Protein AF-A0A926XUM8-F1 (afdb_monomer)

Sequence (161 aa):
MNTAKTIRQPYFLLLAALLAAASFSLGKSAKSSEAIYFVIKPSISKEVLNTVANRLKEKNIRVTYQQLIFKSGQLMSIKARIEVATPGKPIRTYALEETSQAESFKPLVFYSLSDGERTGFVKGVGEDMTRSEKRIVNENLVGLLIEGSGSREVIGSWQSN

Foldseek 3Di:
DDDDDDDDDDDDDDDDDDDPDPPPPPPPPVQQWKKKKFKAAQQAAPVLVVVLQVVVVVLQKHKDWPDFDHDPNTTFWTWIKIWHDAPPDDIDIDIDTDGDDPSDFAIKMWMATRSNPDTDIDRHDDPPDDPVRNCCNPPWANHMWMDGDPDIDGRDTDDDD

Solvent-accessible surface area (backbone atoms only — not comparable to full-atom values): 9732 Å² total; per-residue (Å²): 135,89,78,90,81,90,81,82,87,79,91,76,91,78,90,78,84,79,82,81,77,78,81,71,74,72,84,62,81,71,72,55,52,40,34,37,40,42,33,49,40,42,77,36,49,72,68,50,53,53,53,43,34,55,57,34,44,80,68,41,28,45,63,46,77,78,41,81,41,70,55,97,75,28,47,41,31,42,30,33,39,39,38,39,59,36,92,98,53,79,70,46,76,44,82,46,75,51,68,40,67,88,86,53,62,71,38,38,29,38,39,30,29,59,70,53,75,52,61,53,76,35,82,36,77,60,85,90,52,52,75,67,54,46,45,47,54,70,76,40,46,35,26,32,38,40,40,40,80,92,47,78,49,73,45,48,66,64,78,82,129

Structure (mmCIF, N/CA/C/O backbone):
data_AF-A0A926XUM8-F1
#
_entry.id   AF-A0A926XUM8-F1
#
loop_
_atom_site.group_PDB
_atom_site.id
_atom_site.type_symbol
_atom_site.label_atom_id
_atom_site.label_alt_id
_atom_site.label_comp_id
_atom_site.label_asym_id
_atom_site.label_entity_id
_atom_site.label_seq_id
_atom_site.pdbx_PDB_ins_code
_atom_site.Cartn_x
_atom_site.Cartn_y
_atom_site.Cartn_z
_atom_site.occupancy
_atom_site.B_iso_or_equiv
_atom_site.auth_seq_id
_atom_site.auth_comp_id
_atom_site.auth_asym_id
_atom_site.auth_atom_id
_atom_site.pdbx_PDB_model_num
ATOM 1 N N . MET A 1 1 ? -39.735 -23.391 93.190 1.00 36.44 1 MET A N 1
ATOM 2 C CA . MET A 1 1 ? -38.449 -23.227 93.899 1.00 36.44 1 MET A CA 1
ATOM 3 C C . MET A 1 1 ? -37.323 -23.275 92.880 1.00 36.44 1 MET A C 1
ATOM 5 O O . MET A 1 1 ? -37.304 -24.211 92.096 1.00 36.44 1 MET A O 1
ATOM 9 N N . ASN A 1 2 ? -36.441 -22.270 92.950 1.00 41.69 2 ASN A N 1
ATOM 10 C CA . ASN A 1 2 ? -35.102 -22.145 92.349 1.00 41.69 2 ASN A CA 1
ATOM 11 C C . ASN A 1 2 ? -35.004 -21.969 90.824 1.00 41.69 2 ASN A C 1
ATOM 13 O O . ASN A 1 2 ? -35.561 -22.754 90.075 1.00 41.69 2 ASN A O 1
ATOM 17 N N . THR A 1 3 ? -34.208 -21.067 90.255 1.00 44.28 3 THR A N 1
ATOM 18 C CA . THR A 1 3 ? -33.719 -19.713 90.584 1.00 44.28 3 THR A CA 1
ATOM 19 C C . THR A 1 3 ? -33.028 -19.246 89.301 1.00 44.28 3 THR A C 1
ATOM 21 O O . THR A 1 3 ? -32.406 -20.040 88.597 1.00 44.28 3 THR A O 1
ATOM 24 N N . ALA A 1 4 ? -33.137 -17.957 88.998 1.00 47.84 4 ALA A N 1
ATOM 25 C CA . ALA A 1 4 ? -32.471 -17.303 87.881 1.00 47.84 4 ALA A CA 1
ATOM 26 C C . ALA A 1 4 ? -30.940 -17.483 87.899 1.00 47.84 4 ALA A C 1
ATOM 28 O O . ALA A 1 4 ? -30.322 -17.485 88.965 1.00 47.84 4 ALA A O 1
ATOM 29 N N . LYS A 1 5 ? -30.319 -17.501 86.713 1.00 47.91 5 LYS A N 1
ATOM 30 C CA . LYS A 1 5 ? -28.923 -17.076 86.551 1.00 47.91 5 LYS A CA 1
ATOM 31 C C . LYS A 1 5 ? -28.688 -16.426 85.186 1.00 47.91 5 LYS A C 1
ATOM 33 O O . LYS A 1 5 ? -28.378 -17.070 84.193 1.00 47.91 5 LYS A O 1
ATOM 38 N N . THR A 1 6 ? -28.819 -15.107 85.195 1.00 51.22 6 THR A N 1
ATOM 39 C CA . THR A 1 6 ? -28.157 -14.166 84.288 1.00 51.22 6 THR A CA 1
ATOM 40 C C . THR A 1 6 ? -26.654 -14.200 84.564 1.00 51.22 6 THR A C 1
ATOM 42 O O . THR A 1 6 ? -26.292 -13.987 85.715 1.00 51.22 6 THR A O 1
ATOM 45 N N . ILE A 1 7 ? -25.784 -14.377 83.559 1.00 59.47 7 ILE A N 1
ATOM 46 C CA . ILE A 1 7 ? -24.395 -13.867 83.572 1.00 59.47 7 ILE A CA 1
ATOM 47 C C . ILE A 1 7 ? -23.933 -13.555 82.128 1.00 59.47 7 ILE A C 1
ATOM 49 O O . ILE A 1 7 ? -23.693 -14.443 81.322 1.00 59.47 7 ILE A O 1
ATOM 53 N N . ARG A 1 8 ? -23.845 -12.244 81.865 1.00 46.66 8 ARG A N 1
ATOM 54 C CA . ARG A 1 8 ? -22.736 -11.455 81.287 1.00 46.66 8 ARG A CA 1
ATOM 55 C C . ARG A 1 8 ? -22.054 -11.928 79.994 1.00 46.66 8 ARG A C 1
ATOM 57 O O . ARG A 1 8 ? -21.208 -12.814 79.999 1.00 46.66 8 ARG A O 1
ATOM 64 N N . GLN A 1 9 ? -22.279 -11.136 78.945 1.00 49.44 9 GLN A N 1
ATOM 65 C CA . GLN A 1 9 ? -21.260 -10.819 77.942 1.00 49.44 9 GLN A CA 1
ATOM 66 C C . GLN A 1 9 ? -20.057 -10.126 78.611 1.00 49.44 9 GLN A C 1
ATOM 68 O O . GLN A 1 9 ? -20.237 -9.338 79.546 1.00 49.44 9 GLN A O 1
ATOM 73 N N . PRO A 1 10 ? -18.845 -10.360 78.094 1.00 50.62 10 PRO A N 1
ATOM 74 C CA . PRO A 1 10 ? -18.091 -9.219 77.593 1.00 50.62 10 PRO A CA 1
ATOM 75 C C . PRO A 1 10 ? -17.550 -9.454 76.178 1.00 50.62 10 PRO A C 1
ATOM 77 O O . PRO A 1 10 ? -17.158 -10.551 75.791 1.00 50.62 10 PRO A O 1
ATOM 80 N N . TYR A 1 11 ? -17.550 -8.359 75.427 1.00 47.12 11 TYR A N 1
ATOM 81 C CA . TYR A 1 11 ? -16.981 -8.183 74.102 1.00 47.12 11 TYR A CA 1
ATOM 82 C C . TYR A 1 11 ? -15.531 -8.676 74.020 1.00 47.12 11 TYR A C 1
ATOM 84 O O . TYR A 1 11 ? -14.675 -8.209 74.766 1.00 47.12 11 TYR A O 1
ATOM 92 N N . PHE A 1 12 ? -15.242 -9.516 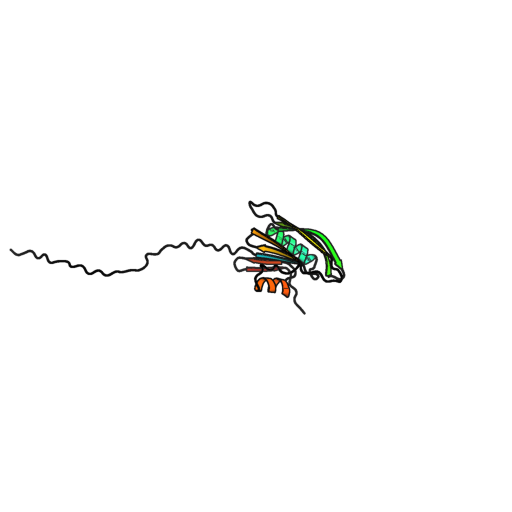73.028 1.00 48.47 12 PHE A N 1
ATOM 93 C CA . PHE A 1 12 ? -13.942 -9.517 72.370 1.00 48.47 12 PHE A CA 1
ATOM 94 C C . PHE A 1 12 ? -14.164 -9.404 70.865 1.00 48.47 12 PHE A C 1
ATOM 96 O O . PHE A 1 12 ? -14.698 -10.297 70.212 1.00 48.47 12 PHE A O 1
ATOM 103 N N . LEU A 1 13 ? -13.783 -8.234 70.357 1.00 48.34 13 LEU A N 1
ATOM 104 C CA . LEU A 1 13 ? -13.513 -7.950 68.959 1.00 48.34 13 LEU A CA 1
ATOM 105 C C . LEU A 1 13 ? -12.617 -9.043 68.374 1.00 48.34 13 LEU A C 1
ATOM 107 O O . LEU A 1 13 ? -11.508 -9.251 68.863 1.00 48.34 13 LEU A O 1
ATOM 111 N N . LEU A 1 14 ? -13.044 -9.659 67.274 1.00 43.91 14 LEU A N 1
ATOM 112 C CA . LEU A 1 14 ? -12.094 -10.219 66.324 1.00 43.91 14 LEU A CA 1
ATOM 113 C C . LEU A 1 14 ? -12.553 -9.913 64.901 1.00 43.91 14 LEU A C 1
ATOM 115 O O . LEU A 1 14 ? -13.496 -10.473 64.350 1.00 43.91 14 LEU A O 1
ATOM 119 N N . LEU A 1 15 ? -11.860 -8.907 64.387 1.00 49.75 15 LEU A N 1
ATOM 120 C CA . LEU A 1 15 ? -11.795 -8.404 63.034 1.00 49.75 15 LEU A CA 1
ATOM 121 C C . LEU A 1 15 ? -11.514 -9.559 62.056 1.00 49.75 15 LEU A C 1
ATOM 123 O O . LEU A 1 15 ? -10.369 -9.967 61.891 1.00 49.75 15 LEU A O 1
ATOM 127 N N . ALA A 1 16 ? -12.548 -10.074 61.393 1.00 51.59 16 ALA A N 1
ATOM 128 C CA . ALA A 1 16 ? -12.393 -10.910 60.207 1.00 51.59 16 ALA A CA 1
ATOM 129 C C . ALA A 1 16 ? -12.576 -10.028 58.967 1.00 51.59 16 ALA A C 1
ATOM 131 O O . ALA A 1 16 ? -13.667 -9.877 58.422 1.00 51.59 16 ALA A O 1
ATOM 132 N N . ALA A 1 17 ? -11.481 -9.397 58.550 1.00 46.66 17 ALA A N 1
ATOM 133 C CA . ALA A 1 17 ? -11.330 -8.953 57.177 1.00 46.66 17 ALA A CA 1
ATOM 134 C C . ALA A 1 17 ? -11.224 -10.193 56.280 1.00 46.66 17 ALA A C 1
ATOM 136 O O . ALA A 1 17 ? -10.398 -11.050 56.569 1.00 46.66 17 ALA A O 1
ATOM 137 N N . LEU A 1 18 ? -12.016 -10.279 55.206 1.00 43.09 18 LEU A N 1
ATOM 138 C CA . LEU A 1 18 ? -11.513 -10.541 53.849 1.00 43.09 18 LEU A CA 1
ATOM 139 C C . LEU A 1 18 ? -12.669 -10.628 52.838 1.00 43.09 18 LEU A C 1
ATOM 141 O O . LEU A 1 18 ? -13.436 -11.583 52.810 1.00 43.09 18 LEU A O 1
ATOM 145 N N . LEU A 1 19 ? -12.705 -9.617 51.969 1.00 48.69 19 LEU A N 1
ATOM 146 C CA . LEU A 1 19 ? -13.041 -9.718 50.548 1.00 48.69 19 LEU A CA 1
ATOM 147 C C . LEU A 1 19 ? -14.373 -10.404 50.194 1.00 48.69 19 LEU A C 1
ATOM 149 O O . LEU A 1 19 ? -14.418 -11.447 49.543 1.00 48.69 19 LEU A O 1
ATOM 153 N N . ALA A 1 20 ? -15.477 -9.712 50.477 1.00 47.53 20 ALA A N 1
ATOM 154 C CA . ALA A 1 20 ? -16.652 -9.844 49.626 1.00 47.53 20 ALA A CA 1
ATOM 155 C C . ALA A 1 20 ? -16.309 -9.246 48.254 1.00 47.53 20 ALA A C 1
ATOM 157 O O . ALA A 1 20 ? -16.107 -8.040 48.118 1.00 47.53 20 ALA A O 1
ATOM 158 N N . ALA A 1 21 ? -16.166 -10.148 47.285 1.00 45.94 21 ALA A N 1
ATOM 159 C CA . ALA A 1 21 ? -16.028 -9.946 45.853 1.00 45.94 21 ALA A CA 1
ATOM 160 C C . ALA A 1 21 ? -16.530 -8.579 45.362 1.00 45.94 21 ALA A C 1
ATOM 162 O O . ALA A 1 21 ? -17.696 -8.402 45.002 1.00 45.94 21 ALA A O 1
ATOM 163 N N . ALA A 1 22 ? -15.603 -7.625 45.261 1.00 43.28 22 ALA A N 1
ATOM 164 C CA . ALA A 1 22 ? -15.736 -6.565 44.288 1.00 43.28 22 ALA A CA 1
ATOM 165 C C . ALA A 1 22 ? -15.773 -7.265 42.928 1.00 43.28 22 ALA A C 1
ATOM 167 O O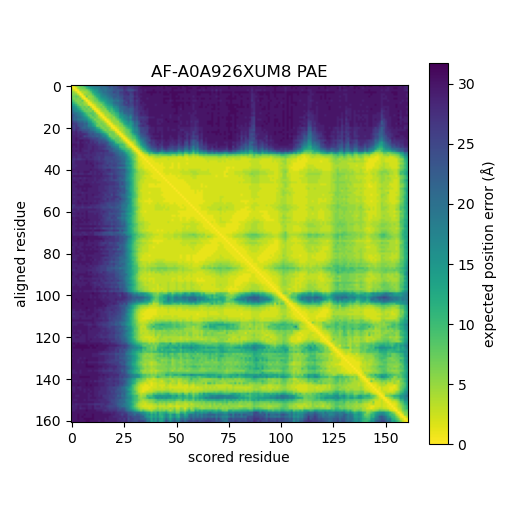 . ALA A 1 22 ? -14.745 -7.703 42.411 1.00 43.28 22 ALA A O 1
ATOM 168 N N . SER A 1 23 ? -16.978 -7.413 42.378 1.00 42.38 23 SER A N 1
ATOM 169 C CA . SER A 1 23 ? -17.193 -7.688 40.964 1.00 42.38 23 SER A CA 1
ATOM 170 C C . SER A 1 23 ? -16.687 -6.479 40.184 1.00 42.38 23 SER A C 1
ATOM 172 O O . SER A 1 23 ? -17.450 -5.679 39.652 1.00 42.38 23 SER A O 1
ATOM 174 N N . PHE A 1 24 ? -15.366 -6.332 40.141 1.00 38.47 24 PHE A N 1
ATOM 175 C CA . PHE A 1 24 ? -14.683 -5.636 39.080 1.00 38.47 24 PHE A CA 1
ATOM 176 C C . PHE A 1 24 ? -14.927 -6.488 37.837 1.00 38.47 24 PHE A C 1
ATOM 178 O O . PHE A 1 24 ? -14.130 -7.340 37.452 1.00 38.47 24 PHE A O 1
ATOM 185 N N . SER A 1 25 ? -16.071 -6.245 37.199 1.00 39.44 25 SER A N 1
ATOM 186 C CA . SER A 1 25 ? -16.106 -6.291 35.751 1.00 39.44 25 SER A CA 1
ATOM 187 C C . SER A 1 25 ? -15.022 -5.316 35.303 1.00 39.44 25 SER A C 1
ATOM 189 O O . SER A 1 25 ? -15.242 -4.106 35.230 1.00 39.44 25 SER A O 1
ATOM 191 N N . LEU A 1 26 ? -13.804 -5.829 35.088 1.00 38.91 26 LEU A N 1
ATOM 192 C CA . LEU A 1 26 ? -12.828 -5.178 34.232 1.00 38.91 26 LEU A CA 1
ATOM 193 C C . LEU A 1 26 ? -13.442 -5.179 32.831 1.00 38.91 26 LEU A C 1
ATOM 195 O O . LEU A 1 26 ? -13.065 -5.942 31.948 1.00 38.91 26 LEU A O 1
ATOM 199 N N . GLY A 1 27 ? -14.380 -4.258 32.624 1.00 37.38 27 GLY A N 1
ATOM 200 C CA . GLY A 1 27 ? -14.723 -3.682 31.340 1.00 37.38 27 GLY A CA 1
ATOM 201 C C . GLY A 1 27 ? -13.533 -2.879 30.827 1.00 37.38 27 GLY A C 1
ATOM 202 O O . GLY A 1 27 ? -13.601 -1.673 30.639 1.00 37.38 27 GLY A O 1
ATOM 203 N N . LYS A 1 28 ? -12.414 -3.560 30.612 1.00 41.28 28 LYS A N 1
ATOM 204 C CA . LYS A 1 28 ? -11.461 -3.221 29.576 1.00 41.28 28 LYS A CA 1
ATOM 205 C C . LYS A 1 28 ? -11.408 -4.448 28.690 1.00 41.28 28 LYS A C 1
ATOM 207 O O . LYS A 1 28 ? -10.481 -5.246 28.751 1.00 41.28 28 LYS A O 1
ATOM 212 N N . SER A 1 29 ? -12.403 -4.550 27.808 1.00 35.59 29 SER A N 1
ATOM 213 C CA . SER A 1 29 ? -12.085 -5.004 26.462 1.00 35.59 29 SER A CA 1
ATOM 214 C C . SER A 1 29 ? -11.037 -4.013 25.964 1.00 35.59 29 SER A C 1
ATOM 216 O O . SER A 1 29 ? -11.354 -2.915 25.504 1.00 35.59 29 SER A O 1
ATOM 218 N N . ALA A 1 30 ? -9.766 -4.335 26.207 1.00 43.88 30 ALA A N 1
ATOM 219 C CA . ALA A 1 30 ? -8.679 -3.740 25.475 1.00 43.88 30 ALA A CA 1
ATOM 220 C C . ALA A 1 30 ? -8.966 -4.146 24.036 1.00 43.88 30 ALA A C 1
ATOM 222 O O . ALA A 1 30 ? -8.649 -5.259 23.622 1.00 43.88 30 ALA A O 1
ATOM 223 N N . LYS A 1 31 ? -9.672 -3.273 23.310 1.00 46.41 31 LYS A N 1
ATOM 224 C CA . LYS A 1 31 ? -9.675 -3.282 21.859 1.00 46.41 31 LYS A CA 1
ATOM 225 C C . LYS A 1 31 ? -8.201 -3.221 21.492 1.00 46.41 31 LYS A C 1
ATOM 227 O O . LYS A 1 31 ? -7.599 -2.151 21.531 1.00 46.41 31 LYS A O 1
ATOM 232 N N . SER A 1 32 ? -7.601 -4.384 21.260 1.00 54.66 32 SER A N 1
ATOM 233 C CA . SER A 1 32 ? -6.330 -4.506 20.573 1.00 54.66 32 SER A CA 1
ATOM 234 C C . SER A 1 32 ? -6.599 -3.873 19.223 1.00 54.66 32 SER A C 1
ATOM 236 O O . SER A 1 32 ? -7.237 -4.468 18.358 1.00 54.66 32 SER A O 1
ATOM 238 N N . SER A 1 33 ? -6.286 -2.586 19.128 1.00 70.94 33 SER A N 1
ATOM 239 C CA . SER A 1 33 ? -6.609 -1.837 17.941 1.00 70.94 33 SER A CA 1
ATOM 240 C C . SER A 1 33 ? -5.713 -2.343 16.835 1.00 70.94 33 SER A C 1
ATOM 242 O O . SER A 1 33 ? -4.497 -2.391 17.018 1.00 70.94 33 SER A O 1
ATOM 244 N N . GLU A 1 34 ? -6.321 -2.722 15.723 1.00 83.00 34 GLU A N 1
ATOM 245 C CA . GLU A 1 34 ? -5.585 -3.199 14.570 1.00 83.00 34 GLU A CA 1
ATOM 246 C C . GLU A 1 34 ? -4.585 -2.129 14.100 1.00 83.00 34 GLU A C 1
ATOM 248 O O . GLU A 1 34 ? -4.915 -0.938 14.033 1.00 83.00 34 GLU A O 1
ATOM 253 N N . ALA A 1 35 ? -3.356 -2.555 13.823 1.00 85.25 35 ALA A N 1
ATOM 254 C CA . ALA A 1 35 ? -2.308 -1.745 13.229 1.00 85.25 35 ALA A CA 1
ATOM 255 C C . ALA A 1 35 ? -2.056 -2.230 11.801 1.00 85.25 35 ALA A C 1
ATOM 257 O O . ALA A 1 35 ? -1.861 -3.421 11.562 1.00 85.25 35 ALA A O 1
ATOM 258 N N . ILE A 1 36 ? -2.062 -1.299 10.851 1.00 89.19 36 ILE A N 1
ATOM 259 C CA . ILE A 1 36 ? -1.870 -1.574 9.430 1.00 89.19 36 ILE A CA 1
ATOM 260 C C . ILE A 1 36 ? -0.647 -0.803 8.947 1.00 89.19 36 ILE A C 1
ATOM 262 O O . ILE A 1 36 ? -0.576 0.416 9.115 1.00 89.19 36 ILE A O 1
ATOM 266 N N . TYR A 1 37 ? 0.275 -1.501 8.288 1.00 89.06 37 TYR A N 1
ATOM 267 C CA . TYR A 1 37 ? 1.449 -0.917 7.646 1.00 89.06 37 TYR A CA 1
ATOM 268 C C . TYR A 1 37 ? 1.504 -1.350 6.187 1.00 89.06 37 TYR A C 1
ATOM 270 O O . TYR A 1 37 ? 1.620 -2.536 5.888 1.00 89.06 37 TYR A O 1
ATOM 278 N N . PHE A 1 38 ? 1.455 -0.383 5.276 1.00 92.31 38 PHE A N 1
ATOM 279 C CA . PHE A 1 38 ? 1.654 -0.601 3.849 1.00 92.31 38 PHE A CA 1
ATOM 280 C C . PHE A 1 38 ? 3.006 -0.019 3.431 1.00 92.31 38 PHE A C 1
ATOM 282 O O . PHE A 1 38 ? 3.214 1.193 3.478 1.00 92.31 38 PHE A O 1
ATOM 289 N N . VAL A 1 39 ? 3.925 -0.898 3.034 1.00 91.31 39 VAL A N 1
ATOM 290 C CA . VAL A 1 39 ? 5.315 -0.591 2.695 1.00 91.31 39 VAL A CA 1
ATOM 291 C C . VAL A 1 39 ? 5.555 -0.836 1.212 1.00 91.31 39 VAL A C 1
ATOM 293 O O . VAL A 1 39 ? 5.428 -1.956 0.722 1.00 91.31 39 VAL A O 1
ATOM 296 N N . ILE A 1 40 ? 5.972 0.208 0.504 1.00 91.38 40 ILE A N 1
ATOM 297 C CA . ILE A 1 40 ? 6.308 0.166 -0.919 1.00 91.38 40 ILE A CA 1
ATOM 298 C C . ILE A 1 40 ? 7.823 0.317 -1.051 1.00 91.38 40 ILE A C 1
ATOM 300 O O . ILE A 1 40 ? 8.379 1.357 -0.692 1.00 91.38 40 ILE A O 1
ATOM 304 N N . LYS A 1 41 ? 8.492 -0.715 -1.572 1.0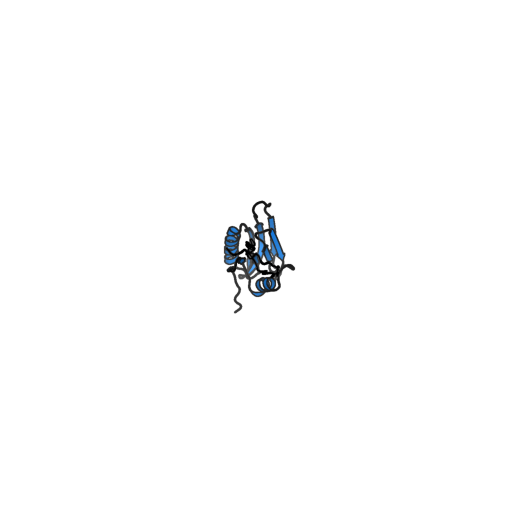0 89.44 41 LYS A N 1
ATOM 305 C CA . LYS A 1 41 ? 9.927 -0.692 -1.909 1.00 89.44 41 LYS A CA 1
ATOM 306 C C . LYS A 1 41 ? 10.116 -0.876 -3.419 1.00 89.44 41 LYS A C 1
ATOM 308 O O . LYS A 1 41 ? 9.195 -1.378 -4.063 1.00 89.44 41 LYS A O 1
ATOM 313 N N . PRO A 1 42 ? 11.292 -0.545 -3.985 1.00 88.75 42 PRO A N 1
ATOM 314 C CA . PRO A 1 42 ? 11.571 -0.753 -5.410 1.00 88.75 42 PRO A CA 1
ATOM 315 C C . PRO A 1 42 ? 11.329 -2.189 -5.900 1.00 88.75 42 PRO A C 1
ATOM 317 O O . PRO A 1 42 ? 10.965 -2.393 -7.051 1.00 88.75 42 PRO A O 1
ATOM 320 N N . SER A 1 43 ? 11.476 -3.189 -5.029 1.00 88.06 43 SER A N 1
ATOM 321 C CA . SER A 1 43 ? 11.262 -4.604 -5.352 1.00 88.06 43 SER A CA 1
ATOM 322 C C . SER A 1 43 ? 9.799 -5.066 -5.329 1.00 88.06 43 SER A C 1
ATOM 324 O O . SER A 1 43 ? 9.538 -6.236 -5.601 1.00 88.06 43 SER A O 1
ATOM 326 N N . ILE A 1 44 ? 8.837 -4.206 -4.977 1.00 90.12 44 ILE A N 1
ATOM 327 C CA . ILE A 1 44 ? 7.426 -4.606 -4.934 1.00 90.12 44 ILE A CA 1
ATOM 328 C C . ILE A 1 44 ? 6.918 -4.918 -6.343 1.00 90.12 44 ILE A C 1
ATOM 330 O O . ILE A 1 44 ? 7.159 -4.150 -7.270 1.00 90.12 44 ILE A O 1
ATOM 334 N N . SER A 1 45 ? 6.181 -6.015 -6.509 1.00 91.19 45 SER A N 1
ATOM 335 C CA . SER A 1 45 ? 5.567 -6.344 -7.796 1.00 91.19 45 SER A CA 1
ATOM 336 C C . SER A 1 45 ? 4.202 -5.666 -7.961 1.00 91.19 45 SER A C 1
ATOM 338 O O . SER A 1 45 ? 3.550 -5.261 -6.990 1.00 91.19 45 SER A O 1
ATOM 340 N N . LYS A 1 46 ? 3.730 -5.566 -9.208 1.00 91.56 46 LYS A N 1
ATOM 341 C CA . LYS A 1 46 ? 2.396 -5.029 -9.510 1.00 91.56 46 LYS A CA 1
ATOM 342 C C . LYS A 1 46 ? 1.284 -5.908 -8.926 1.00 91.56 46 LYS A C 1
ATOM 344 O O . LYS A 1 46 ? 0.269 -5.390 -8.467 1.00 91.56 46 LYS A O 1
ATOM 349 N N . GLU A 1 4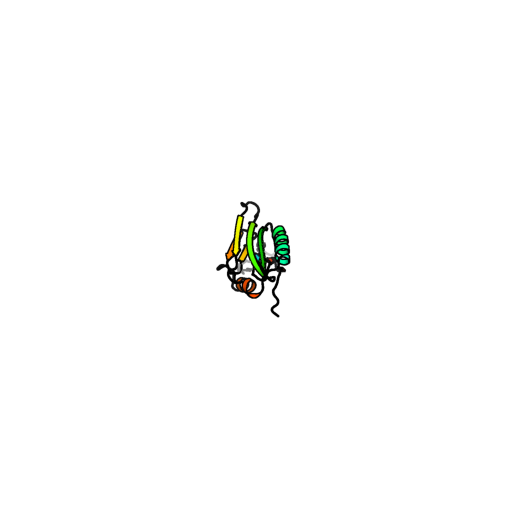7 ? 1.477 -7.223 -8.911 1.00 91.38 47 GLU A N 1
ATOM 350 C CA . GLU A 1 47 ? 0.543 -8.198 -8.339 1.00 91.38 47 GLU A CA 1
ATOM 351 C C . GLU A 1 47 ? 0.399 -7.996 -6.829 1.00 91.38 47 GLU A C 1
ATOM 353 O O . GLU A 1 47 ? -0.723 -7.974 -6.315 1.00 91.38 47 GLU A O 1
ATOM 358 N N . VAL A 1 48 ? 1.516 -7.778 -6.124 1.00 92.00 48 VAL A N 1
ATOM 359 C CA . VAL A 1 48 ? 1.501 -7.475 -4.688 1.00 92.00 48 VAL A CA 1
ATOM 360 C C . VAL A 1 48 ? 0.780 -6.153 -4.436 1.00 92.00 48 VAL A C 1
ATOM 362 O O . VAL A 1 48 ? -0.108 -6.119 -3.591 1.00 92.00 48 VAL A O 1
ATOM 365 N N . LEU A 1 49 ? 1.069 -5.091 -5.200 1.00 93.50 49 LEU A N 1
ATOM 366 C CA . LEU A 1 49 ? 0.359 -3.808 -5.073 1.00 93.50 49 LEU A CA 1
ATOM 367 C C . LEU A 1 49 ? -1.162 -3.967 -5.221 1.00 93.50 49 LEU A C 1
ATOM 369 O O . LEU A 1 49 ? -1.918 -3.478 -4.384 1.00 93.50 49 LEU A O 1
ATOM 373 N N . ASN A 1 50 ? -1.617 -4.691 -6.245 1.00 92.88 50 ASN A N 1
ATOM 374 C CA . ASN A 1 50 ? -3.045 -4.925 -6.469 1.00 92.88 50 ASN A CA 1
ATOM 375 C C . ASN A 1 50 ? -3.684 -5.740 -5.334 1.00 92.88 50 ASN A C 1
ATOM 377 O O . ASN A 1 50 ? -4.778 -5.414 -4.872 1.00 92.88 50 ASN A O 1
ATOM 381 N N . THR A 1 51 ? -2.991 -6.777 -4.860 1.00 93.62 51 THR A N 1
ATOM 382 C CA . THR A 1 51 ? -3.455 -7.615 -3.744 1.00 93.62 51 THR A CA 1
ATOM 383 C C . THR A 1 51 ? -3.582 -6.792 -2.465 1.00 93.62 51 THR A C 1
ATOM 385 O O . THR A 1 51 ? -4.608 -6.840 -1.787 1.00 93.62 51 THR A O 1
ATOM 388 N N . VAL A 1 52 ? -2.572 -5.972 -2.169 1.00 93.25 52 VAL A N 1
ATOM 389 C CA . VAL A 1 52 ? -2.570 -5.072 -1.016 1.00 93.25 52 VAL A CA 1
ATOM 390 C C . VAL A 1 52 ? -3.687 -4.035 -1.118 1.00 93.25 52 VAL A C 1
ATOM 392 O O . VAL A 1 52 ? -4.390 -3.815 -0.136 1.00 93.25 52 VAL A O 1
ATOM 395 N N . ALA A 1 53 ? -3.912 -3.435 -2.290 1.00 94.25 53 ALA A N 1
ATOM 396 C CA . ALA A 1 53 ? -4.996 -2.473 -2.489 1.00 94.25 53 ALA A CA 1
ATOM 397 C C . ALA A 1 53 ? -6.381 -3.094 -2.232 1.00 94.25 53 ALA A C 1
ATOM 399 O O . ALA A 1 53 ? -7.228 -2.469 -1.589 1.00 94.25 53 ALA A O 1
ATOM 400 N N . ASN A 1 54 ? -6.598 -4.336 -2.676 1.00 94.25 54 ASN A N 1
ATOM 401 C CA . ASN A 1 54 ? -7.830 -5.072 -2.391 1.00 94.25 54 ASN A CA 1
ATOM 402 C C . ASN A 1 54 ? -7.995 -5.335 -0.891 1.00 94.25 54 ASN A C 1
ATOM 404 O O . ASN A 1 54 ? -9.074 -5.098 -0.351 1.00 94.25 54 ASN A O 1
ATOM 408 N N . ARG A 1 55 ? -6.923 -5.743 -0.202 1.00 92.75 55 ARG A N 1
ATOM 409 C CA . ARG A 1 55 ? -6.973 -6.002 1.241 1.00 92.75 55 ARG A CA 1
ATOM 410 C C . ARG A 1 55 ? -7.210 -4.733 2.058 1.00 92.75 55 ARG A C 1
ATOM 412 O O . ARG A 1 55 ? -8.015 -4.727 2.982 1.00 92.75 55 ARG A O 1
ATOM 419 N N . LEU A 1 56 ? -6.570 -3.627 1.684 1.00 93.25 56 LEU A N 1
ATOM 420 C CA . LEU A 1 56 ? -6.777 -2.322 2.316 1.00 93.25 56 LEU A CA 1
ATOM 421 C C . LEU A 1 56 ? -8.223 -1.830 2.163 1.00 93.25 56 LEU A C 1
ATOM 423 O O . LEU A 1 56 ? -8.766 -1.223 3.088 1.00 93.25 56 LEU A O 1
ATOM 427 N N . LYS A 1 57 ? -8.886 -2.148 1.043 1.00 93.88 57 LYS A N 1
ATOM 428 C CA . LYS A 1 57 ? -10.290 -1.783 0.813 1.00 93.88 57 LYS A CA 1
ATOM 429 C C . LYS A 1 57 ? -11.225 -2.397 1.858 1.00 93.88 57 LYS A C 1
ATOM 431 O O . LYS A 1 57 ? -12.160 -1.724 2.286 1.00 93.88 57 LYS A O 1
ATOM 436 N N . GLU A 1 58 ? -10.954 -3.624 2.303 1.00 91.25 58 GLU A N 1
ATOM 437 C CA . GLU A 1 58 ? -11.703 -4.295 3.380 1.00 91.25 58 GLU A CA 1
ATOM 438 C C . GLU A 1 58 ? -11.554 -3.578 4.732 1.00 91.25 58 GLU A C 1
ATOM 440 O O . GLU A 1 58 ? -12.400 -3.716 5.612 1.00 91.25 58 GLU A O 1
ATOM 445 N N . LYS A 1 59 ? -10.502 -2.768 4.878 1.00 89.12 59 LYS A N 1
ATOM 446 C CA . LYS A 1 59 ? -10.205 -1.937 6.051 1.00 89.12 59 LYS A CA 1
ATOM 447 C C . LYS A 1 59 ? -10.598 -0.472 5.860 1.00 89.12 59 LYS A C 1
ATOM 449 O O . LYS A 1 59 ? -10.108 0.394 6.575 1.00 89.12 59 LYS A O 1
ATOM 454 N N . ASN A 1 60 ? -11.467 -0.175 4.890 1.00 92.38 60 ASN A N 1
ATOM 455 C CA . ASN A 1 60 ? -11.899 1.186 4.545 1.00 92.38 60 ASN A CA 1
ATOM 456 C C . ASN A 1 60 ? -10.753 2.126 4.116 1.00 92.38 60 ASN A C 1
ATOM 458 O O . ASN A 1 60 ? -10.878 3.351 4.200 1.00 92.38 60 ASN A O 1
ATOM 462 N N . ILE A 1 61 ? -9.651 1.559 3.614 1.00 94.12 61 ILE A N 1
ATOM 463 C CA . ILE A 1 61 ? -8.511 2.293 3.064 1.00 94.12 61 ILE A CA 1
ATOM 464 C C . ILE A 1 61 ? -8.474 2.047 1.554 1.00 94.12 61 ILE A C 1
ATOM 466 O O . ILE A 1 61 ? -8.260 0.930 1.091 1.00 94.12 61 ILE A O 1
ATOM 470 N N . ARG A 1 62 ? -8.694 3.086 0.750 1.00 95.94 62 ARG A N 1
ATOM 471 C CA . ARG A 1 62 ? -8.672 2.980 -0.714 1.00 95.94 62 ARG A CA 1
ATOM 472 C C . ARG A 1 62 ? -7.351 3.495 -1.248 1.00 95.94 62 ARG A C 1
ATOM 474 O O . ARG A 1 62 ? -6.958 4.615 -0.942 1.00 95.94 62 ARG A O 1
ATOM 481 N N . VAL A 1 63 ? -6.698 2.701 -2.089 1.00 96.38 63 VAL A N 1
ATOM 482 C CA . VAL A 1 63 ? -5.478 3.102 -2.795 1.00 96.38 63 VAL A CA 1
ATOM 483 C C . VAL A 1 63 ? -5.793 3.222 -4.279 1.00 96.38 63 VAL A C 1
ATOM 485 O O . VAL A 1 63 ? -6.253 2.269 -4.900 1.00 96.38 63 VAL A O 1
ATOM 488 N N . THR A 1 64 ? -5.548 4.399 -4.848 1.00 96.50 64 THR A N 1
ATOM 489 C CA . THR A 1 64 ? -5.686 4.664 -6.282 1.00 96.50 64 THR A CA 1
ATOM 490 C C . THR A 1 64 ? -4.317 4.967 -6.862 1.00 96.50 64 THR A C 1
ATOM 492 O O . THR A 1 64 ? -3.739 6.016 -6.577 1.00 96.50 64 THR A O 1
ATOM 495 N N . TYR A 1 65 ? -3.797 4.065 -7.689 1.00 95.38 65 TYR A N 1
ATOM 496 C CA . TYR A 1 65 ? -2.542 4.279 -8.402 1.00 95.38 65 TYR A CA 1
ATOM 497 C C . TYR A 1 65 ? -2.792 5.132 -9.650 1.00 95.38 65 TYR A C 1
ATOM 499 O O . TYR A 1 65 ? -3.492 4.714 -10.567 1.00 95.38 65 TYR A O 1
ATOM 507 N N . GLN A 1 66 ? -2.227 6.336 -9.676 1.00 95.81 66 GLN A N 1
ATOM 508 C CA . GLN A 1 66 ? -2.284 7.257 -10.815 1.00 95.81 66 GLN A CA 1
ATOM 509 C C . GLN A 1 66 ? -1.147 6.990 -11.808 1.00 95.81 66 GLN A C 1
ATOM 511 O O . GLN A 1 66 ? -1.313 7.188 -13.006 1.00 95.81 66 GLN A O 1
ATOM 516 N N . GLN A 1 67 ? 0.002 6.529 -11.309 1.00 95.00 67 GLN A N 1
ATOM 517 C CA . GLN A 1 67 ? 1.166 6.165 -12.108 1.00 95.00 67 GLN A CA 1
ATOM 518 C C . GLN A 1 67 ? 1.909 5.010 -11.440 1.00 95.00 67 GLN A C 1
ATOM 520 O O . GLN A 1 67 ? 2.157 5.049 -10.235 1.00 95.00 67 GLN A O 1
ATOM 525 N N . LEU A 1 68 ? 2.276 4.006 -12.237 1.00 94.31 68 LEU A N 1
ATOM 526 C CA . LEU A 1 68 ? 3.158 2.903 -11.859 1.00 94.31 68 LEU A CA 1
ATOM 527 C C . LEU A 1 68 ? 4.084 2.606 -13.039 1.00 94.31 68 LEU A C 1
ATOM 529 O O . LEU A 1 68 ? 3.637 2.077 -14.056 1.00 94.31 68 LEU A O 1
ATOM 533 N N . ILE A 1 69 ? 5.361 2.958 -12.912 1.00 93.44 69 ILE A N 1
ATOM 534 C CA . ILE A 1 69 ? 6.375 2.700 -13.938 1.00 93.44 69 ILE A CA 1
ATOM 535 C C . ILE A 1 69 ? 7.322 1.635 -13.412 1.00 93.44 69 ILE A C 1
ATOM 537 O O . ILE A 1 69 ? 7.979 1.845 -12.394 1.00 93.44 69 ILE A O 1
ATOM 541 N N . PHE A 1 70 ? 7.416 0.523 -14.135 1.00 91.69 70 PHE A N 1
ATOM 542 C CA . PHE A 1 70 ? 8.343 -0.564 -13.845 1.00 91.69 70 PHE A CA 1
ATOM 543 C C . PHE A 1 70 ? 9.423 -0.651 -14.923 1.00 91.69 70 PHE A C 1
ATOM 545 O O . PHE A 1 70 ? 9.128 -0.494 -16.108 1.00 91.69 70 PHE A O 1
ATOM 552 N N . LYS A 1 71 ? 10.662 -0.940 -14.525 1.00 89.25 71 LYS A N 1
ATOM 553 C CA . LYS A 1 71 ? 11.782 -1.231 -15.427 1.00 89.25 71 LYS A CA 1
ATOM 554 C C . LYS A 1 71 ? 12.537 -2.434 -14.883 1.00 89.25 71 LYS A C 1
ATOM 556 O O . LYS A 1 71 ? 12.860 -2.464 -13.703 1.00 89.25 71 LYS A O 1
ATOM 561 N N . SER A 1 72 ? 12.777 -3.437 -15.725 1.00 88.12 72 SER A N 1
ATOM 562 C CA . SER A 1 72 ? 13.500 -4.661 -15.336 1.00 88.12 72 SER A CA 1
ATOM 563 C C . SER A 1 72 ? 12.947 -5.338 -14.067 1.00 88.12 72 SER A C 1
ATOM 565 O O . SER A 1 72 ? 13.702 -5.852 -13.251 1.00 88.12 72 SER A O 1
ATOM 567 N N . GLY A 1 73 ? 11.622 -5.308 -13.873 1.00 84.38 73 GLY A N 1
ATOM 568 C CA . GLY A 1 73 ? 10.962 -5.891 -12.696 1.00 84.38 73 GLY A CA 1
ATOM 569 C C . GLY A 1 73 ? 11.000 -5.035 -11.424 1.00 84.38 73 GLY A C 1
ATOM 570 O O . GLY A 1 73 ? 10.405 -5.433 -10.429 1.00 84.38 73 GLY A O 1
ATOM 571 N N . GLN A 1 74 ? 11.631 -3.859 -11.448 1.00 88.62 74 GLN A N 1
ATOM 572 C CA . GLN A 1 74 ? 11.663 -2.922 -10.324 1.00 88.62 74 GLN A CA 1
ATOM 573 C C . GLN A 1 74 ? 10.723 -1.738 -10.545 1.00 88.62 74 GLN A C 1
ATOM 575 O O . GLN A 1 74 ? 10.574 -1.236 -11.662 1.00 88.62 74 GLN A O 1
ATOM 580 N N . LEU A 1 75 ? 10.094 -1.275 -9.469 1.00 90.62 75 LEU A N 1
ATOM 581 C CA . LEU A 1 75 ? 9.288 -0.064 -9.444 1.00 90.62 75 LEU A CA 1
ATOM 582 C C . LEU A 1 75 ? 10.208 1.163 -9.515 1.00 90.62 75 LEU A C 1
ATOM 584 O O . LEU A 1 75 ? 10.980 1.426 -8.598 1.00 90.62 75 LEU A O 1
ATOM 588 N N . MET A 1 76 ? 10.091 1.931 -10.596 1.00 91.69 76 MET A N 1
ATOM 589 C CA . MET A 1 76 ? 10.889 3.135 -10.851 1.00 91.69 76 MET A CA 1
ATOM 590 C C . MET A 1 76 ? 10.152 4.416 -10.487 1.00 91.69 76 MET A C 1
ATOM 592 O O . MET A 1 76 ? 10.778 5.399 -10.115 1.00 91.69 76 MET A O 1
ATOM 596 N N . SER A 1 77 ? 8.830 4.444 -10.629 1.00 92.75 77 SER A N 1
ATOM 597 C CA . SER A 1 77 ? 8.036 5.623 -10.293 1.00 92.75 77 SER A CA 1
ATOM 598 C C . SER A 1 77 ? 6.641 5.218 -9.863 1.00 92.75 77 SER A C 1
ATOM 600 O O . SER A 1 77 ? 6.017 4.346 -10.473 1.00 92.75 77 SER A O 1
ATOM 602 N N . ILE A 1 78 ? 6.156 5.873 -8.818 1.00 94.06 78 ILE A N 1
ATOM 603 C CA . ILE A 1 78 ? 4.822 5.686 -8.281 1.00 94.06 78 ILE A CA 1
ATOM 604 C C . ILE A 1 78 ? 4.191 7.038 -7.978 1.00 94.06 78 ILE A C 1
ATOM 606 O O . ILE A 1 78 ? 4.790 7.896 -7.334 1.00 94.06 78 ILE A O 1
ATOM 610 N N . LYS A 1 79 ? 2.941 7.192 -8.406 1.00 94.94 79 LYS A N 1
ATOM 611 C CA . LYS A 1 79 ? 2.041 8.254 -7.965 1.00 94.94 79 LYS A CA 1
ATOM 612 C C . LYS A 1 79 ? 0.741 7.601 -7.531 1.00 94.94 79 LYS A C 1
ATOM 614 O O . LYS A 1 79 ? 0.105 6.909 -8.326 1.00 94.94 79 LYS A O 1
ATOM 619 N N . ALA A 1 80 ? 0.356 7.777 -6.278 1.00 94.94 80 ALA A N 1
ATOM 620 C CA . ALA A 1 80 ? -0.826 7.161 -5.703 1.00 94.94 80 ALA A CA 1
ATOM 621 C C . ALA A 1 80 ? -1.564 8.123 -4.771 1.00 94.94 80 ALA A C 1
ATOM 623 O O . ALA A 1 80 ? -0.976 9.005 -4.149 1.00 94.94 80 ALA A O 1
ATOM 624 N N . ARG A 1 81 ? -2.870 7.911 -4.652 1.00 96.25 81 ARG A N 1
ATOM 625 C CA . ARG A 1 81 ? -3.729 8.551 -3.660 1.00 96.25 81 ARG A CA 1
ATOM 626 C C . ARG A 1 81 ? -4.226 7.492 -2.686 1.00 96.25 81 ARG A C 1
ATOM 628 O O . ARG A 1 81 ? -4.720 6.458 -3.129 1.00 96.25 81 ARG A O 1
ATOM 635 N N . ILE A 1 82 ? -4.106 7.752 -1.389 1.00 95.44 82 ILE A N 1
ATOM 636 C CA . ILE A 1 82 ? -4.622 6.888 -0.324 1.00 95.44 82 ILE A CA 1
ATOM 637 C C . ILE A 1 82 ? -5.724 7.644 0.409 1.00 95.44 82 ILE A C 1
ATOM 639 O O . ILE A 1 82 ? -5.492 8.746 0.896 1.00 95.44 82 ILE A O 1
ATOM 643 N N . GLU A 1 83 ? -6.910 7.058 0.488 1.00 95.44 83 GLU A N 1
ATOM 644 C CA . GLU A 1 83 ? -8.076 7.622 1.165 1.00 95.44 83 GLU A CA 1
ATOM 645 C C . GLU A 1 83 ? -8.457 6.722 2.336 1.00 95.44 83 GLU A C 1
ATOM 647 O O . GLU A 1 83 ? -8.632 5.517 2.160 1.00 95.44 83 GLU A O 1
ATOM 652 N N . VAL A 1 84 ? -8.595 7.300 3.525 1.00 94.12 84 VAL A N 1
ATOM 653 C CA . VAL A 1 84 ? -8.962 6.577 4.745 1.00 94.12 84 VAL A CA 1
ATOM 654 C C . VAL A 1 84 ? -10.316 7.069 5.221 1.00 94.12 84 VAL A C 1
ATOM 656 O O . VAL A 1 84 ? -10.473 8.253 5.535 1.00 94.12 84 VAL A O 1
ATOM 659 N N . ALA A 1 85 ? -11.289 6.162 5.278 1.00 91.69 85 ALA A N 1
ATOM 660 C CA . ALA A 1 85 ? -12.618 6.443 5.797 1.00 91.69 85 ALA A CA 1
ATOM 661 C C . ALA A 1 85 ? -12.768 5.854 7.206 1.00 91.69 85 ALA A C 1
ATOM 663 O O . ALA A 1 85 ? -12.862 4.640 7.375 1.00 91.69 85 ALA A O 1
ATOM 664 N N . THR A 1 86 ? -12.822 6.726 8.213 1.00 88.12 86 THR A N 1
ATOM 665 C CA . THR A 1 86 ? -13.090 6.346 9.608 1.00 88.12 86 THR A CA 1
ATOM 666 C C . THR A 1 86 ? -14.522 6.751 9.975 1.00 88.12 86 THR A C 1
ATOM 668 O O . THR A 1 86 ? -14.898 7.899 9.720 1.00 88.12 86 THR A O 1
ATOM 671 N N . PRO A 1 87 ? -15.337 5.862 10.576 1.00 85.12 87 PRO A N 1
ATOM 672 C CA . PRO A 1 87 ? -16.710 6.185 10.957 1.00 85.12 87 PRO A CA 1
ATOM 673 C C . PRO A 1 87 ? -16.807 7.465 11.797 1.00 85.12 87 PRO A C 1
ATOM 675 O O . PRO A 1 87 ? -16.080 7.644 12.774 1.00 85.12 87 PRO A O 1
ATOM 678 N N . GLY A 1 88 ? -17.707 8.370 11.404 1.00 87.44 88 GLY A N 1
ATOM 679 C CA . GLY A 1 88 ? -17.939 9.635 12.109 1.00 87.44 88 GLY A CA 1
ATOM 680 C C . GLY A 1 88 ? -16.845 10.697 11.938 1.00 87.44 88 GLY A C 1
ATOM 681 O O . GLY A 1 88 ? -16.922 11.736 12.591 1.00 87.44 88 GLY A O 1
ATOM 682 N N . LYS A 1 89 ? -15.842 10.478 11.075 1.00 87.94 89 LYS A N 1
ATOM 683 C CA . LYS A 1 89 ? -14.773 11.449 10.787 1.00 87.94 89 LYS A CA 1
ATOM 684 C C . LYS A 1 89 ? -14.713 11.768 9.283 1.00 87.94 89 LYS A C 1
ATOM 686 O O . LYS A 1 89 ? -15.090 10.928 8.466 1.00 87.94 89 LYS A O 1
ATOM 691 N N . PRO A 1 90 ? -14.236 12.964 8.889 1.00 89.50 90 PRO A N 1
ATOM 692 C CA . PRO A 1 90 ? -13.972 13.272 7.486 1.00 89.50 90 PRO A CA 1
ATOM 693 C C . PRO A 1 90 ? -12.954 12.302 6.876 1.00 89.50 90 PRO A C 1
ATOM 695 O O . PRO A 1 90 ? -12.020 11.870 7.556 1.00 89.50 90 PRO A O 1
ATOM 698 N N . ILE A 1 91 ? -13.108 12.005 5.583 1.00 92.50 91 ILE A N 1
ATOM 699 C CA . ILE A 1 91 ? -12.147 11.183 4.839 1.00 92.50 91 ILE A CA 1
ATOM 700 C C . ILE A 1 91 ? -10.797 11.902 4.812 1.00 92.50 91 ILE A C 1
ATOM 702 O O . ILE A 1 91 ? -10.714 13.076 4.449 1.00 92.50 91 ILE A O 1
ATOM 706 N N . ARG A 1 92 ? -9.735 11.185 5.185 1.00 92.88 92 ARG A N 1
ATOM 707 C CA . ARG A 1 92 ? -8.358 11.681 5.090 1.00 92.88 92 ARG A CA 1
ATOM 708 C C . ARG A 1 92 ? -7.737 11.209 3.787 1.00 92.88 92 ARG A C 1
ATOM 710 O O . ARG A 1 92 ? -7.785 10.019 3.489 1.00 92.88 92 ARG A O 1
ATOM 717 N N . THR A 1 93 ? -7.110 12.126 3.060 1.00 93.62 93 THR A N 1
ATOM 718 C CA . THR A 1 93 ? -6.490 11.837 1.764 1.00 93.62 93 THR A CA 1
ATOM 719 C C . THR A 1 93 ? -5.002 12.141 1.806 1.00 93.62 93 THR A C 1
ATOM 721 O O . THR A 1 93 ? -4.594 13.229 2.206 1.00 93.62 93 THR A O 1
ATOM 724 N N . 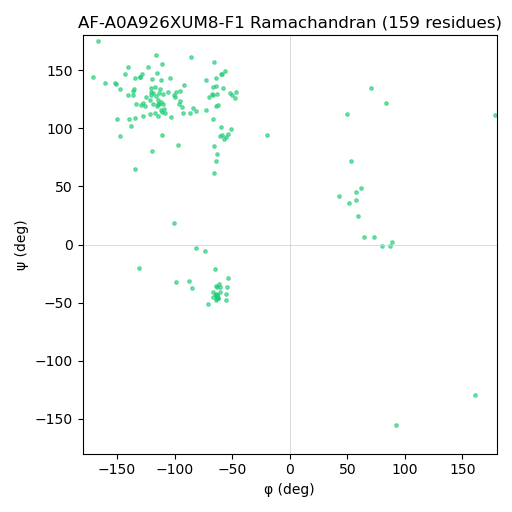TYR A 1 94 ? -4.198 11.192 1.342 1.00 92.69 94 TYR A N 1
ATOM 725 C CA . TYR A 1 94 ? -2.749 11.299 1.244 1.00 92.69 94 TYR A CA 1
ATOM 726 C C . TYR A 1 94 ? -2.322 11.134 -0.210 1.00 92.69 94 TYR A C 1
ATOM 728 O O . TYR A 1 94 ? -2.791 10.232 -0.907 1.00 92.69 94 TYR A O 1
ATOM 736 N N . ALA A 1 95 ? -1.423 12.003 -0.662 1.00 90.75 95 ALA A N 1
ATOM 737 C CA . ALA A 1 95 ? -0.750 11.862 -1.943 1.00 90.75 95 ALA A CA 1
ATOM 738 C C . ALA A 1 95 ? 0.638 11.262 -1.708 1.00 90.75 95 ALA A C 1
ATOM 740 O O . ALA A 1 95 ? 1.416 11.763 -0.897 1.00 90.75 95 ALA A O 1
ATOM 741 N N . LEU A 1 96 ? 0.928 10.185 -2.424 1.00 90.44 96 LEU A N 1
ATOM 742 C CA . LEU A 1 96 ? 2.204 9.494 -2.420 1.00 90.44 96 LEU A CA 1
ATOM 743 C C . LEU A 1 96 ? 2.802 9.651 -3.810 1.00 90.44 96 LEU A C 1
ATOM 745 O O . LEU A 1 96 ? 2.198 9.240 -4.797 1.00 90.44 96 LEU A O 1
ATOM 749 N N . GLU A 1 97 ? 3.982 10.251 -3.887 1.00 90.75 97 GLU A N 1
ATOM 750 C CA . GLU A 1 97 ? 4.707 10.407 -5.140 1.00 90.75 97 GLU A CA 1
ATOM 751 C C . GLU A 1 97 ? 6.196 10.192 -4.911 1.00 90.75 97 GLU A C 1
ATOM 753 O O . GLU A 1 97 ? 6.809 10.770 -4.001 1.00 90.75 97 GLU A O 1
ATOM 758 N N . GLU A 1 98 ? 6.764 9.323 -5.735 1.00 90.69 98 GLU A N 1
ATOM 759 C CA . GLU A 1 98 ? 8.184 9.044 -5.727 1.00 90.69 98 GLU A CA 1
ATOM 760 C C . GLU A 1 98 ? 8.656 8.603 -7.106 1.00 90.69 98 GLU A C 1
ATOM 762 O O . GLU A 1 98 ? 7.989 7.828 -7.791 1.00 90.69 98 GLU A O 1
ATOM 767 N N . THR A 1 99 ? 9.823 9.098 -7.504 1.00 90.00 99 THR A N 1
ATOM 768 C CA . THR A 1 99 ? 10.478 8.705 -8.749 1.00 90.00 99 THR A CA 1
ATOM 769 C C . THR A 1 99 ? 11.936 8.426 -8.453 1.00 90.00 99 THR A C 1
ATOM 771 O O . THR A 1 99 ? 12.672 9.288 -7.983 1.00 90.00 99 THR A O 1
ATOM 774 N N . SER A 1 100 ? 12.347 7.201 -8.739 1.00 82.19 100 SER A N 1
ATOM 775 C CA . SER A 1 100 ? 13.709 6.743 -8.573 1.00 82.19 100 SER A CA 1
ATOM 776 C C . SER A 1 100 ? 14.650 7.512 -9.497 1.00 82.19 100 SER A C 1
ATOM 778 O O . SER A 1 100 ? 14.537 7.436 -10.722 1.00 82.19 100 SER A O 1
ATOM 780 N N . GLN A 1 101 ? 15.615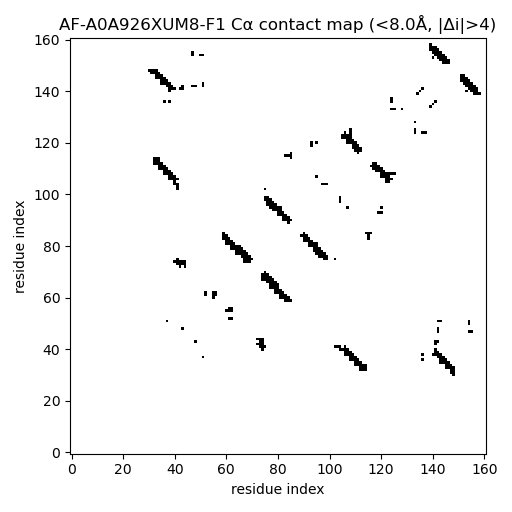 8.211 -8.907 1.00 68.62 101 GLN A N 1
ATOM 781 C CA . GLN A 1 101 ? 16.835 8.595 -9.602 1.00 68.62 101 GLN A CA 1
ATOM 782 C C . GLN A 1 101 ? 17.862 7.494 -9.309 1.00 68.62 101 GLN A C 1
ATOM 784 O O . GLN A 1 101 ? 18.253 7.301 -8.161 1.00 68.62 101 GLN A O 1
ATOM 789 N N . ALA A 1 102 ? 18.250 6.732 -10.336 1.00 64.38 102 ALA A N 1
ATOM 790 C CA . ALA A 1 102 ? 19.236 5.647 -10.238 1.00 64.38 102 ALA A CA 1
ATOM 791 C C . ALA A 1 102 ? 18.854 4.468 -9.307 1.00 64.38 102 ALA A C 1
ATOM 793 O O . ALA A 1 102 ? 19.647 4.047 -8.473 1.00 64.38 102 ALA A O 1
ATOM 794 N N . GLU A 1 103 ? 17.639 3.929 -9.450 1.00 61.34 103 GLU A N 1
ATOM 795 C CA . GLU A 1 103 ? 17.158 2.692 -8.785 1.00 61.34 103 GLU A CA 1
ATOM 796 C C . GLU A 1 103 ? 17.052 2.751 -7.248 1.00 61.34 103 GLU A C 1
ATOM 798 O O . GLU A 1 103 ? 16.673 1.774 -6.604 1.00 61.34 103 GLU A O 1
ATOM 803 N N . SER A 1 104 ? 17.269 3.919 -6.635 1.00 67.81 104 SER A N 1
ATOM 804 C CA . SER A 1 104 ? 17.075 4.113 -5.198 1.00 67.81 104 SER A CA 1
ATOM 805 C C . SER A 1 104 ? 15.982 5.145 -4.927 1.00 67.81 104 SER A C 1
ATOM 807 O O . SER A 1 104 ? 16.105 6.325 -5.244 1.00 67.81 104 SER A O 1
ATOM 809 N N . PHE A 1 105 ? 14.867 4.704 -4.348 1.00 79.69 105 PHE A N 1
ATOM 810 C CA . PHE A 1 105 ? 13.990 5.608 -3.614 1.00 79.69 105 PHE A CA 1
ATOM 811 C C . PHE A 1 105 ? 13.708 5.047 -2.223 1.00 79.69 105 PHE A C 1
ATOM 813 O O . PHE A 1 105 ? 13.681 3.831 -2.018 1.00 79.69 105 PHE A O 1
ATOM 820 N N . LYS A 1 106 ? 13.546 5.944 -1.244 1.00 81.94 106 LYS A N 1
ATOM 821 C CA . LYS A 1 106 ? 13.311 5.561 0.155 1.00 81.94 106 LYS A CA 1
ATOM 822 C C . LYS A 1 106 ? 11.980 4.812 0.272 1.00 81.94 106 LYS A C 1
ATOM 824 O O . LYS A 1 106 ? 11.002 5.306 -0.282 1.00 81.94 106 LYS A O 1
ATOM 829 N N . PRO A 1 107 ? 11.900 3.696 1.023 1.00 86.25 107 PRO A N 1
ATOM 830 C CA . PRO A 1 107 ? 10.645 2.981 1.228 1.00 86.25 107 PRO A CA 1
ATOM 831 C C . PRO A 1 107 ? 9.512 3.933 1.593 1.00 86.25 107 PRO A C 1
ATOM 833 O O . PRO A 1 107 ? 9.676 4.786 2.459 1.00 86.25 107 PRO A O 1
ATOM 836 N N . LEU A 1 108 ? 8.376 3.808 0.929 1.00 90.00 108 LEU A N 1
ATOM 837 C CA . LEU A 1 108 ? 7.218 4.646 1.203 1.00 90.00 108 LEU A CA 1
ATOM 838 C C . LEU A 1 108 ? 6.326 3.862 2.155 1.00 90.00 108 LEU A C 1
ATOM 840 O O . LEU A 1 108 ? 5.927 2.743 1.831 1.00 90.00 108 LEU A O 1
ATOM 844 N N . VAL A 1 109 ? 6.056 4.418 3.333 1.00 90.38 109 VAL A N 1
ATOM 845 C CA . VAL A 1 109 ? 5.332 3.710 4.389 1.00 90.38 109 VAL A CA 1
ATOM 846 C C . VAL A 1 109 ? 4.083 4.488 4.754 1.00 90.38 109 VAL A C 1
ATOM 848 O O . VAL A 1 109 ? 4.141 5.581 5.316 1.00 90.38 109 VAL A O 1
ATOM 851 N N . PHE A 1 110 ? 2.937 3.905 4.433 1.00 91.69 110 PHE A N 1
ATOM 852 C CA . PHE A 1 110 ? 1.655 4.326 4.972 1.00 91.69 110 PHE A CA 1
ATOM 853 C C . PHE A 1 110 ? 1.351 3.510 6.229 1.00 91.69 110 PHE A C 1
ATOM 855 O O . PHE A 1 110 ? 1.554 2.295 6.247 1.00 91.69 110 PHE A O 1
ATOM 862 N N . TYR A 1 111 ? 0.849 4.168 7.269 1.00 88.88 111 TYR A N 1
ATOM 863 C CA . TYR A 1 111 ? 0.414 3.511 8.496 1.00 88.88 111 TYR A CA 1
ATOM 864 C C . TYR A 1 111 ? -0.985 3.972 8.901 1.00 88.88 111 TYR A C 1
ATOM 866 O O . TYR A 1 111 ? -1.348 5.141 8.751 1.00 88.88 111 TYR A O 1
ATOM 874 N N . SER A 1 112 ? -1.756 3.040 9.451 1.00 88.50 112 SER A N 1
ATOM 875 C CA . SER A 1 112 ? -3.049 3.284 10.083 1.00 88.50 112 SER A CA 1
ATOM 876 C C . SER A 1 112 ? -3.086 2.526 11.401 1.00 88.50 112 SER A C 1
ATOM 878 O O . SER A 1 112 ? -3.122 1.298 11.422 1.00 88.50 112 SER A O 1
ATOM 880 N N . LEU A 1 113 ? -3.023 3.265 12.502 1.00 85.19 113 LEU A N 1
ATOM 881 C CA . LEU A 1 113 ? -3.064 2.743 13.860 1.00 85.19 113 LEU A CA 1
ATOM 882 C C . LEU A 1 113 ? -4.376 3.151 14.512 1.00 85.19 113 LEU A C 1
ATOM 884 O O . LEU A 1 113 ? -4.962 4.188 14.177 1.00 85.19 113 LEU A O 1
ATOM 888 N N . SER A 1 114 ? -4.788 2.367 15.503 1.00 80.88 114 SER A N 1
ATOM 889 C CA . SER A 1 114 ? -5.960 2.694 16.307 1.00 80.88 114 SER A CA 1
ATOM 890 C C . SER A 1 114 ? -7.219 2.854 15.447 1.00 80.88 114 SER A C 1
ATOM 892 O O . SER A 1 114 ? -7.930 3.830 15.608 1.00 80.88 114 SER A O 1
ATOM 894 N N . ASP A 1 115 ? -7.472 1.940 14.499 1.00 75.88 115 ASP A N 1
ATOM 895 C CA . ASP A 1 115 ? -8.665 1.975 13.623 1.00 75.88 115 ASP A CA 1
ATOM 896 C C . ASP A 1 115 ? -8.805 3.277 12.798 1.00 75.88 115 ASP A C 1
ATOM 898 O O . ASP A 1 115 ? -9.877 3.859 12.623 1.00 75.88 115 ASP A O 1
ATOM 902 N N . GLY A 1 116 ? -7.675 3.799 12.320 1.00 74.88 116 GLY A N 1
ATOM 903 C CA . GLY A 1 116 ? -7.644 5.010 11.502 1.00 74.88 116 GLY A CA 1
ATOM 904 C C . GLY A 1 116 ? -7.566 6.319 12.293 1.00 74.88 116 GLY A C 1
ATOM 905 O O . GLY A 1 116 ? -7.457 7.394 11.700 1.00 74.88 116 GLY A O 1
ATOM 906 N N . GLU A 1 117 ? -7.567 6.275 13.630 1.00 77.69 117 GLU A N 1
ATOM 907 C CA . GLU A 1 117 ? -7.406 7.489 14.436 1.00 77.69 117 GLU A CA 1
ATOM 908 C C . GLU A 1 117 ? -6.041 8.145 14.217 1.00 77.69 117 GLU A C 1
ATOM 910 O O . GLU A 1 117 ? -5.955 9.365 14.015 1.00 77.69 117 GLU A O 1
ATOM 915 N N . ARG A 1 118 ? -4.988 7.324 14.179 1.00 80.44 118 ARG A N 1
ATOM 916 C CA . ARG A 1 118 ? -3.618 7.741 13.879 1.00 80.44 118 ARG A CA 1
ATOM 917 C C . ARG A 1 118 ? -3.213 7.180 12.522 1.00 80.44 118 ARG A C 1
ATOM 919 O O . ARG A 1 118 ? -2.737 6.055 12.420 1.00 80.44 118 ARG A O 1
ATOM 926 N N . THR A 1 119 ? -3.391 7.984 11.482 1.00 86.38 119 THR A N 1
ATOM 927 C CA . THR A 1 119 ? -3.039 7.637 10.100 1.00 86.38 119 THR A CA 1
ATOM 928 C C . THR A 1 119 ? -2.014 8.605 9.556 1.00 86.38 119 THR A C 1
ATOM 930 O O . THR A 1 119 ? -2.094 9.811 9.806 1.00 86.38 119 THR A O 1
ATOM 933 N N . GLY A 1 120 ? -1.076 8.099 8.771 1.00 86.44 120 GLY A N 1
ATOM 934 C CA . GLY A 1 120 ? -0.070 8.945 8.164 1.00 86.44 120 GLY A CA 1
ATOM 935 C C . GLY A 1 120 ? 0.707 8.252 7.067 1.00 86.44 120 GLY A C 1
ATOM 936 O O . GLY A 1 120 ? 0.540 7.067 6.779 1.00 86.44 120 GLY A O 1
ATOM 937 N N . PHE A 1 121 ? 1.562 9.048 6.447 1.00 87.44 121 PHE A N 1
ATOM 938 C CA . PHE A 1 121 ? 2.445 8.624 5.385 1.00 87.44 121 PHE A CA 1
ATOM 939 C C . PHE A 1 121 ? 3.830 9.209 5.635 1.00 87.44 121 PHE A C 1
ATOM 941 O O . PHE A 1 121 ? 3.957 10.401 5.910 1.00 87.44 121 PHE A O 1
ATOM 948 N N . VAL A 1 122 ? 4.858 8.373 5.531 1.00 86.31 122 VAL A N 1
ATOM 949 C CA . VAL A 1 122 ? 6.252 8.773 5.709 1.00 86.31 122 VAL A CA 1
ATOM 950 C C . VAL A 1 122 ? 7.118 8.190 4.599 1.00 86.31 122 VAL A C 1
ATOM 952 O O . VAL A 1 122 ? 6.919 7.062 4.142 1.00 86.31 122 VAL A O 1
ATOM 955 N N . LYS A 1 123 ? 8.109 8.975 4.167 1.00 83.75 123 LYS A N 1
ATOM 956 C CA . LYS A 1 123 ? 9.215 8.477 3.346 1.00 83.75 123 LYS A CA 1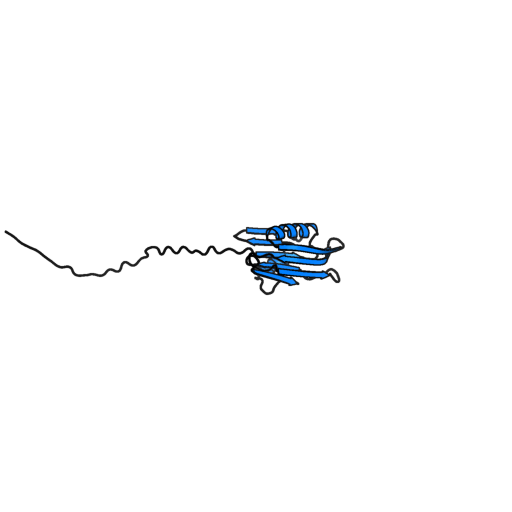
ATOM 957 C C . LYS A 1 123 ? 10.293 7.936 4.283 1.00 83.75 123 LYS A C 1
ATOM 959 O O . LYS A 1 123 ? 10.928 8.698 5.007 1.00 83.75 123 LYS A O 1
ATOM 964 N N . GLY A 1 124 ? 10.507 6.630 4.258 1.00 79.12 124 GLY A N 1
ATOM 965 C CA . GLY A 1 124 ? 11.313 5.891 5.220 1.00 79.12 124 GLY A CA 1
ATOM 966 C C . GLY A 1 124 ? 10.464 5.345 6.365 1.00 79.12 124 GLY A C 1
ATOM 967 O O . GLY A 1 124 ? 9.268 5.114 6.220 1.00 79.12 124 GLY A O 1
ATOM 968 N N . VAL A 1 125 ? 11.093 5.117 7.512 1.00 73.06 125 VAL A N 1
ATOM 969 C CA . VAL A 1 125 ? 10.420 4.580 8.698 1.00 73.06 125 VAL A CA 1
ATOM 970 C C . VAL A 1 125 ? 10.084 5.715 9.654 1.00 73.06 125 VAL A C 1
ATOM 972 O O . VAL A 1 125 ? 10.944 6.540 9.950 1.00 73.06 125 VAL A O 1
ATOM 975 N N . GLY A 1 126 ? 8.836 5.762 10.124 1.00 68.25 126 GLY A N 1
ATOM 976 C CA . GLY A 1 126 ? 8.352 6.833 10.996 1.00 68.25 126 GLY A CA 1
ATOM 977 C C . GLY A 1 126 ? 9.072 6.854 12.345 1.00 68.25 126 GLY A C 1
ATOM 978 O O . GLY A 1 126 ? 9.388 5.803 12.908 1.00 68.25 126 GLY A O 1
ATOM 979 N N . GLU A 1 127 ? 9.321 8.048 12.881 1.00 67.12 127 GLU A N 1
ATOM 980 C CA . GLU A 1 127 ? 10.024 8.217 14.160 1.00 67.12 127 GLU A CA 1
ATOM 981 C C . GLU A 1 127 ? 9.246 7.607 15.332 1.00 67.12 127 GLU A C 1
ATOM 983 O O . GLU A 1 127 ? 9.851 6.945 16.178 1.00 67.12 127 GLU A O 1
ATOM 988 N N . ASP A 1 128 ? 7.917 7.713 15.295 1.00 66.31 128 ASP A N 1
ATOM 989 C CA . ASP A 1 128 ? 6.992 7.229 16.328 1.00 66.31 128 ASP A CA 1
ATOM 990 C C . ASP A 1 128 ? 6.816 5.702 16.364 1.00 66.31 128 ASP A C 1
ATOM 992 O O . ASP A 1 128 ? 6.122 5.182 17.238 1.00 66.31 128 ASP A O 1
ATOM 996 N N . MET A 1 129 ? 7.403 4.971 15.412 1.00 71.81 129 MET A N 1
ATOM 997 C CA . MET A 1 129 ? 7.303 3.511 15.373 1.00 71.81 129 MET A CA 1
ATOM 998 C C . MET A 1 129 ? 8.151 2.870 16.474 1.00 71.81 129 MET A C 1
ATOM 1000 O O . MET A 1 129 ? 9.287 3.286 16.743 1.00 71.81 129 MET A O 1
ATOM 1004 N N . THR A 1 130 ? 7.638 1.797 17.074 1.00 73.69 130 THR A N 1
ATOM 1005 C CA . THR A 1 130 ? 8.408 1.011 18.048 1.00 73.69 130 THR A CA 1
ATOM 1006 C C . THR A 1 130 ? 9.602 0.333 17.375 1.00 73.69 130 THR A C 1
ATOM 1008 O O . THR A 1 130 ? 9.613 0.087 16.169 1.00 73.69 130 THR A O 1
ATOM 1011 N N . ARG A 1 131 ? 10.645 -0.018 18.138 1.00 76.69 131 ARG A N 1
ATOM 1012 C CA . ARG A 1 131 ? 11.845 -0.678 17.583 1.00 76.69 131 ARG A CA 1
ATOM 1013 C C . ARG A 1 131 ? 11.506 -1.959 16.802 1.00 76.69 131 ARG A C 1
ATOM 1015 O O . ARG A 1 131 ? 12.140 -2.232 15.786 1.00 76.69 131 ARG A O 1
ATOM 1022 N N . SER A 1 132 ? 10.511 -2.719 17.258 1.00 70.00 132 SER A N 1
ATOM 1023 C CA . SER A 1 132 ? 9.999 -3.918 16.585 1.00 70.00 132 SER A CA 1
ATOM 1024 C C . SER A 1 132 ? 9.308 -3.601 15.260 1.00 70.00 132 SER A C 1
ATOM 1026 O O . SER A 1 132 ? 9.608 -4.247 14.262 1.00 70.00 132 SER A O 1
ATOM 1028 N N . GLU A 1 133 ? 8.448 -2.583 15.216 1.00 71.31 133 GLU A N 1
ATOM 1029 C CA . GLU A 1 133 ? 7.779 -2.146 13.980 1.00 71.31 133 GLU A CA 1
ATOM 1030 C C . GLU A 1 133 ? 8.794 -1.650 12.953 1.00 71.31 133 GLU A C 1
ATOM 1032 O O . GLU A 1 133 ? 8.777 -2.076 11.797 1.00 71.31 133 GLU A O 1
ATOM 1037 N N . LYS A 1 134 ? 9.751 -0.825 13.402 1.00 77.50 134 LYS A N 1
ATOM 1038 C CA . LYS A 1 134 ? 10.855 -0.343 12.565 1.00 77.50 134 LYS A CA 1
ATOM 1039 C C . LYS A 1 134 ? 11.625 -1.506 11.950 1.00 77.50 134 LYS A C 1
ATOM 1041 O O . LYS A 1 134 ? 11.959 -1.462 10.769 1.00 77.50 134 LYS A O 1
ATOM 1046 N N . ARG A 1 135 ? 1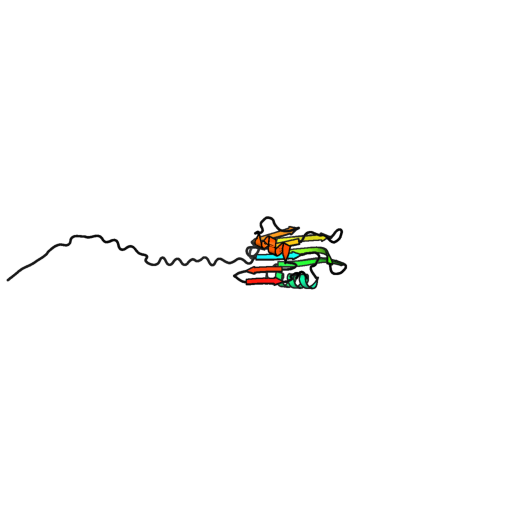1.886 -2.555 12.735 1.00 75.75 135 ARG A N 1
ATOM 1047 C CA . ARG A 1 135 ? 12.576 -3.761 12.271 1.00 75.75 135 ARG A CA 1
ATOM 1048 C C . ARG A 1 135 ? 11.773 -4.505 11.204 1.00 75.75 135 ARG A C 1
ATOM 1050 O O . ARG A 1 135 ? 12.328 -4.831 10.163 1.00 75.75 135 ARG A O 1
ATOM 1057 N N . ILE A 1 136 ? 10.478 -4.732 11.425 1.00 71.56 136 ILE A N 1
ATOM 1058 C CA . ILE A 1 136 ? 9.619 -5.460 10.476 1.00 71.56 136 ILE A CA 1
ATOM 1059 C C . ILE A 1 136 ? 9.514 -4.707 9.141 1.00 71.56 136 ILE A C 1
ATOM 1061 O O . ILE A 1 136 ? 9.700 -5.302 8.077 1.00 71.56 136 ILE A O 1
ATOM 1065 N N . VAL A 1 137 ? 9.284 -3.392 9.201 1.00 74.00 137 VAL A N 1
ATOM 1066 C CA . VAL A 1 137 ? 9.199 -2.514 8.025 1.00 74.00 137 VAL A CA 1
ATOM 1067 C C . VAL A 1 137 ? 10.524 -2.488 7.254 1.00 74.00 137 VAL A C 1
ATOM 1069 O O . VAL A 1 137 ? 10.537 -2.625 6.026 1.00 74.00 137 VAL A O 1
ATOM 1072 N N . ASN A 1 138 ? 11.652 -2.348 7.957 1.00 74.06 138 ASN A N 1
ATOM 1073 C CA . ASN A 1 138 ? 12.963 -2.257 7.317 1.00 74.06 138 ASN A CA 1
ATOM 1074 C C . ASN A 1 138 ? 13.425 -3.582 6.716 1.00 74.06 138 ASN A C 1
ATOM 1076 O O . ASN A 1 138 ? 13.801 -3.609 5.545 1.00 74.06 138 ASN A O 1
ATOM 1080 N N . GLU A 1 139 ? 13.385 -4.664 7.486 1.00 68.31 139 GLU A N 1
ATOM 1081 C CA . GLU A 1 139 ? 14.102 -5.891 7.133 1.00 68.31 139 GLU A CA 1
ATOM 1082 C C . GLU A 1 139 ? 13.298 -6.789 6.185 1.00 68.31 139 GLU A C 1
ATOM 1084 O O . GLU A 1 139 ? 13.879 -7.349 5.265 1.00 68.31 139 GLU A O 1
ATOM 1089 N N . ASN A 1 140 ? 11.969 -6.889 6.337 1.00 69.06 140 ASN A N 1
ATOM 1090 C CA . ASN A 1 140 ? 11.242 -8.037 5.765 1.00 69.06 140 ASN A CA 1
ATOM 1091 C C . ASN A 1 140 ? 9.988 -7.689 4.951 1.00 69.06 140 ASN A C 1
ATOM 1093 O O . ASN A 1 140 ? 9.532 -8.504 4.147 1.00 69.06 140 ASN A O 1
ATOM 1097 N N . LEU A 1 141 ? 9.416 -6.496 5.140 1.00 80.25 141 LEU A N 1
ATOM 1098 C CA . LEU A 1 141 ? 8.115 -6.160 4.562 1.00 80.25 141 LEU A CA 1
ATOM 1099 C C . LEU A 1 141 ? 8.234 -5.406 3.229 1.00 80.25 141 LEU A C 1
ATOM 1101 O O . LEU A 1 141 ? 8.845 -4.337 3.165 1.00 80.25 141 LEU A O 1
ATOM 1105 N N . VAL A 1 142 ? 7.615 -5.949 2.176 1.00 83.06 142 VAL A N 1
ATOM 1106 C CA . VAL A 1 142 ? 7.460 -5.318 0.850 1.00 83.06 142 VAL A CA 1
ATOM 1107 C C . VAL A 1 142 ? 6.016 -5.511 0.385 1.00 83.06 142 VAL A C 1
ATOM 1109 O O . VAL A 1 142 ? 5.727 -6.260 -0.544 1.00 83.06 142 VAL A O 1
ATOM 1112 N N . GLY A 1 143 ? 5.090 -4.897 1.114 1.00 89.88 143 GLY A N 1
ATOM 1113 C CA . GLY A 1 143 ? 3.658 -5.090 0.934 1.00 89.88 143 GLY A CA 1
ATOM 1114 C C . GLY A 1 143 ? 2.889 -4.644 2.171 1.00 89.88 143 GLY A C 1
ATOM 1115 O O . GLY A 1 143 ? 3.096 -3.534 2.653 1.00 89.88 143 GLY A O 1
ATOM 1116 N N . LEU A 1 144 ? 1.998 -5.483 2.685 1.00 88.62 144 LEU A N 1
ATOM 1117 C CA . LEU A 1 144 ? 1.082 -5.149 3.773 1.00 88.62 144 LEU A CA 1
ATOM 1118 C C . LEU A 1 144 ? 1.344 -6.002 5.011 1.00 88.62 144 LEU A C 1
ATOM 1120 O O . LEU A 1 144 ? 1.476 -7.217 4.917 1.00 88.62 144 LEU A O 1
ATOM 1124 N N . LEU A 1 145 ? 1.352 -5.361 6.172 1.00 86.69 145 LEU A N 1
ATOM 1125 C CA . LEU A 1 145 ? 1.290 -6.001 7.479 1.00 86.69 145 LEU A CA 1
ATOM 1126 C C . LEU A 1 145 ? 0.027 -5.523 8.189 1.00 86.69 145 LEU A C 1
ATOM 1128 O O . LEU A 1 145 ? -0.209 -4.318 8.277 1.00 86.69 145 LEU A O 1
ATOM 1132 N N . ILE A 1 146 ? -0.745 -6.469 8.713 1.00 84.94 146 ILE A N 1
ATOM 1133 C CA . ILE A 1 146 ? -1.889 -6.215 9.586 1.00 84.94 146 ILE A CA 1
ATOM 1134 C C . ILE A 1 146 ? -1.636 -6.948 10.904 1.00 84.94 146 ILE A C 1
ATOM 1136 O O . ILE A 1 146 ? -1.419 -8.160 10.915 1.00 84.94 146 ILE A O 1
ATOM 1140 N N . GLU A 1 147 ? -1.667 -6.223 12.016 1.00 82.31 147 GLU A N 1
ATOM 1141 C CA . GLU A 1 147 ? -1.545 -6.779 13.364 1.00 82.31 147 GLU A CA 1
ATOM 1142 C C . GLU A 1 147 ? -2.812 -6.472 14.160 1.00 82.31 147 GLU A C 1
ATOM 1144 O O . GLU A 1 147 ? -3.149 -5.309 14.357 1.00 82.31 147 GLU A O 1
ATOM 1149 N N . GLY A 1 148 ? -3.516 -7.497 14.644 1.00 78.06 148 GLY A N 1
ATOM 1150 C CA . GLY A 1 148 ? -4.743 -7.300 15.417 1.00 78.06 148 GLY A CA 1
ATOM 1151 C C . GLY A 1 148 ? -5.119 -8.514 16.261 1.00 78.06 148 GLY A C 1
ATOM 1152 O O . GLY A 1 148 ? -5.007 -9.651 15.808 1.00 78.06 148 GLY A O 1
ATOM 1153 N N . SER A 1 149 ? -5.569 -8.271 17.498 1.00 66.31 149 SER A N 1
ATOM 1154 C CA . SER A 1 149 ? -6.194 -9.247 18.414 1.00 66.31 149 SER A CA 1
ATOM 1155 C C . SER A 1 149 ? -5.526 -10.633 18.467 1.00 66.31 149 SER A C 1
ATOM 1157 O O . SER A 1 149 ? -6.204 -11.655 18.491 1.00 66.31 149 SER A O 1
ATOM 1159 N N . GLY A 1 150 ? -4.188 -10.674 18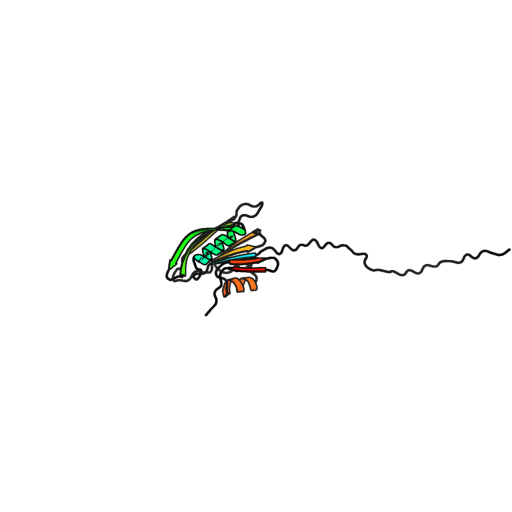.482 1.00 65.50 150 GLY A N 1
ATOM 1160 C CA . GLY A 1 150 ? -3.401 -11.914 18.582 1.00 65.50 150 GLY A CA 1
ATOM 1161 C C . GLY A 1 150 ? -3.063 -12.597 17.252 1.00 65.50 150 GLY A C 1
ATOM 1162 O O . GLY A 1 150 ? -2.403 -13.632 17.257 1.00 65.50 150 GLY A O 1
ATOM 1163 N N . SER A 1 151 ? -3.462 -12.019 16.121 1.00 71.94 151 SER A N 1
ATOM 1164 C CA . SER A 1 151 ? -3.122 -12.498 14.780 1.00 71.94 151 SER A CA 1
ATOM 1165 C C . SER A 1 151 ? -2.252 -11.489 14.027 1.00 71.94 151 SER A C 1
ATOM 1167 O O . SER A 1 151 ? -2.358 -10.274 14.226 1.00 71.94 151 SER A O 1
ATOM 1169 N N . ARG A 1 152 ? -1.372 -12.011 13.168 1.00 80.06 152 ARG A N 1
ATOM 1170 C CA . ARG A 1 152 ? -0.551 -11.235 12.238 1.00 80.06 152 ARG A CA 1
ATOM 1171 C C . ARG A 1 152 ? -0.785 -11.759 10.830 1.00 80.06 152 ARG A C 1
ATOM 1173 O O . ARG A 1 152 ? -0.599 -12.947 10.580 1.00 80.06 152 ARG A O 1
ATOM 1180 N N . GLU A 1 153 ? -1.126 -10.861 9.921 1.00 83.81 153 GLU A N 1
ATOM 1181 C CA . GLU A 1 153 ? -1.209 -11.139 8.491 1.00 83.81 153 GLU A CA 1
ATOM 1182 C C . GLU A 1 153 ? -0.115 -10.358 7.760 1.00 83.81 153 GLU A C 1
ATOM 1184 O O . GLU A 1 153 ? 0.085 -9.168 8.010 1.00 83.81 153 GLU A O 1
ATOM 1189 N N . VAL A 1 154 ? 0.599 -11.033 6.859 1.00 82.62 154 VAL A N 1
ATOM 1190 C CA . VAL A 1 154 ? 1.639 -10.433 6.017 1.00 82.62 154 VAL A CA 1
ATOM 1191 C C . VAL A 1 154 ? 1.342 -10.775 4.564 1.00 82.62 154 VAL A C 1
ATOM 1193 O O . VAL A 1 154 ? 1.283 -11.948 4.203 1.00 82.62 154 VAL A O 1
ATOM 1196 N N . ILE A 1 155 ? 1.185 -9.752 3.729 1.00 82.44 155 ILE A N 1
ATOM 1197 C CA . ILE A 1 155 ? 1.050 -9.879 2.279 1.00 82.44 155 ILE A CA 1
ATOM 1198 C C . ILE A 1 155 ? 2.295 -9.279 1.650 1.00 82.44 155 ILE A C 1
ATOM 1200 O O . ILE A 1 155 ? 2.524 -8.075 1.741 1.00 82.44 155 ILE A O 1
ATOM 1204 N N . GLY A 1 156 ? 3.072 -10.119 0.977 1.00 73.50 156 GLY A N 1
ATOM 1205 C CA . GLY A 1 156 ? 4.373 -9.736 0.448 1.00 73.50 156 GLY A CA 1
ATOM 1206 C C . GLY A 1 156 ? 5.459 -9.851 1.514 1.00 73.50 156 GLY A C 1
ATOM 1207 O O . GLY A 1 156 ? 5.418 -9.218 2.567 1.00 73.50 156 GLY A O 1
ATOM 1208 N N . SER A 1 157 ? 6.459 -10.666 1.218 1.00 66.94 157 SER A N 1
ATOM 1209 C CA . SER A 1 157 ? 7.694 -10.784 1.981 1.00 66.94 157 SER A CA 1
ATOM 1210 C C . SER A 1 157 ? 8.836 -11.003 0.999 1.00 66.94 157 SER A C 1
ATOM 1212 O O . SER A 1 157 ? 8.657 -11.604 -0.061 1.00 66.94 157 SER A O 1
ATOM 1214 N N . TRP A 1 158 ? 10.012 -10.483 1.335 1.00 46.75 158 TRP A N 1
ATOM 1215 C CA . TRP A 1 158 ? 11.244 -10.872 0.664 1.00 46.75 158 TRP A CA 1
ATOM 1216 C C . TRP A 1 158 ? 11.877 -11.999 1.479 1.00 46.75 158 TRP A C 1
ATOM 1218 O O . TRP A 1 158 ? 12.191 -11.806 2.652 1.00 46.75 158 TRP A O 1
ATOM 1228 N N . GLN A 1 159 ? 12.033 -13.180 0.880 1.00 42.53 159 GLN A N 1
ATOM 1229 C CA . GLN A 1 159 ? 13.033 -14.137 1.343 1.00 42.53 159 GLN A CA 1
ATOM 1230 C C . GLN A 1 159 ? 14.350 -13.731 0.685 1.00 42.53 159 GLN A C 1
ATOM 1232 O O . GLN A 1 159 ? 14.438 -13.715 -0.544 1.00 42.53 159 GLN A O 1
ATOM 1237 N N . SER A 1 160 ? 15.351 -13.357 1.485 1.00 34.28 160 SER A N 1
ATOM 1238 C CA . SER A 1 160 ? 16.714 -13.288 0.969 1.00 34.28 160 SER A CA 1
ATOM 1239 C C . SER A 1 160 ? 17.111 -14.700 0.549 1.00 34.28 160 SER A C 1
ATOM 1241 O O . SER A 1 160 ? 17.090 -15.599 1.392 1.00 34.28 160 SER A O 1
ATOM 1243 N N . ASN A 1 161 ? 17.435 -14.898 -0.727 1.00 33.78 161 ASN A N 1
ATOM 1244 C CA . ASN A 1 161 ? 18.286 -16.027 -1.098 1.00 33.78 161 ASN A CA 1
ATOM 1245 C C . ASN A 1 161 ? 19.665 -15.840 -0.466 1.00 33.78 161 ASN A C 1
ATOM 1247 O O . ASN A 1 161 ? 20.144 -14.680 -0.474 1.00 33.78 161 ASN A O 1
#

Secondary structure (DSSP, 8-state):
----------------------------------EEEEEE-TT--HHHHHHHHHHHHHTTEEEEEEEEEEETTEEEEEEEEEEE--TTSPPEEEEEEEE-BTTB-PPEEEEEETTTTEEEEEESS-TTS-HHHHHHHHHTEEEEEEEETTEEEEEEEPPP-

pLDDT: mean 76.15, std 18.78, range [33.78, 96.5]

Radius of gyration: 29.33 Å; Cα contacts (8 Å, |Δi|>4): 255; chains: 1; bounding box: 58×36×109 Å

Organism: NCBI:txid2771354

Nearest PDB structures (foldseek):
  6ywf-assembly1_A  TM=2.710E-01  e=1.739E+00  Paradendryphiella salina
  7o6h-assembly1_A  TM=2.902E-01  e=2.881E+00  Paradendryphiella salina
  8r43-assembly1_A  TM=3.139E-01  e=3.223E+00  Paradendryphiella salina
  8pdt-assembly1_A  TM=3.438E-01  e=5.648E+00  Paradendryphiella salina
  8p6o-assembly1_A  TM=2.689E-01  e=5.049E+00  Paradendryphiella salina

Mean predicted aligned error: 12.77 Å